Protein AF-A0A699ZIS7-F1 (afdb_monomer_lite)

Sequence (73 aa):
MKRTSDWRWAHMVCATWVPEAGYDDIQLMEPIEGIDAVPPARLALRCCLCNQAYGAPIQCSGSRSCVVSFHPM

Secondary structure (DSSP, 8-state):
-EEBTTS-EE-HHHHHHSTT-EEEETTTTEEEE-GGGS-HHHHTPPPTTT----S--EE-SS-TT---EE---

Radius of gyration: 12.56 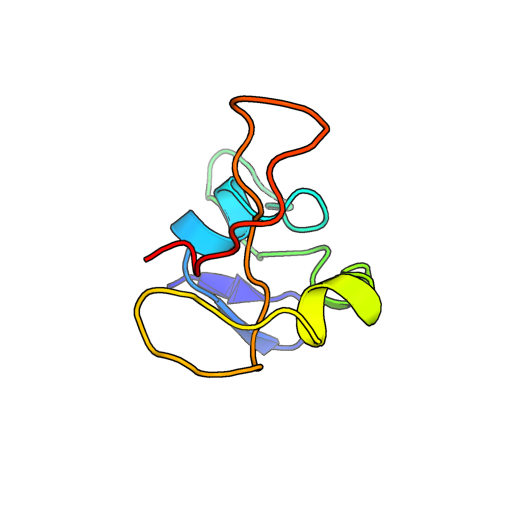Å; chains: 1; bounding box: 28×25×34 Å

InterPro domains:
  IPR013083 Zinc finger, RING/FYVE/PHD-type [G3DSA:3.30.40.10] (1-73)
  IPR034732 Extended PHD (ePHD) domain [PS51805] (1-73)
  IPR050701 Histone Modification Regulator [PTHR13793] (1-73)

Foldseek 3Di:
DAAAPVRDDDDLQQQVQQVQWFAPDPVVRDDIYRLVVQDVVQLQQAAPPVRDRGDGWDFDPPDPPGSHTHGRD

Structure (mmCIF, N/CA/C/O backbone):
data_AF-A0A699ZIS7-F1
#
_entry.id   AF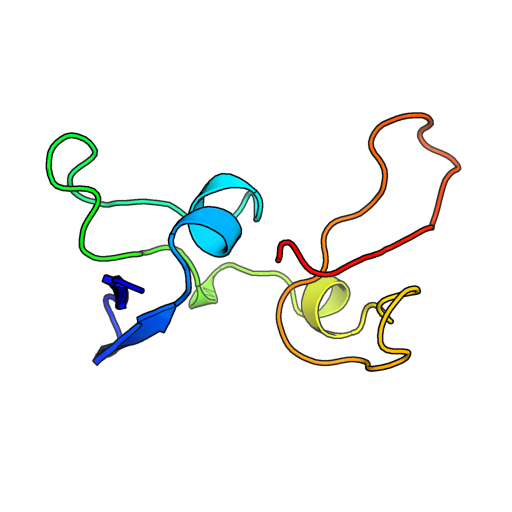-A0A699ZIS7-F1
#
loop_
_atom_site.group_PDB
_atom_site.id
_atom_site.type_symbol
_atom_site.label_atom_id
_atom_site.label_alt_id
_atom_site.label_comp_id
_atom_site.label_asym_id
_atom_site.label_entity_id
_atom_site.label_seq_id
_atom_site.pdbx_PDB_ins_code
_atom_site.Cartn_x
_atom_site.Cartn_y
_atom_site.Cartn_z
_atom_site.occupancy
_atom_site.B_iso_or_equiv
_atom_site.auth_seq_id
_atom_site.auth_comp_id
_atom_site.auth_asym_id
_atom_site.auth_atom_id
_atom_site.pdbx_PDB_model_num
ATOM 1 N N . MET A 1 1 ? 2.181 7.263 12.484 1.00 92.19 1 MET A N 1
ATOM 2 C CA . MET A 1 1 ? 1.508 5.950 12.592 1.00 92.19 1 MET A CA 1
ATOM 3 C C . MET A 1 1 ? 0.082 6.193 13.047 1.00 92.19 1 MET A C 1
ATOM 5 O O . MET A 1 1 ? -0.100 7.033 13.921 1.00 92.19 1 MET A O 1
ATOM 9 N N . LYS A 1 2 ? -0.895 5.496 12.469 1.00 95.25 2 LYS A N 1
ATOM 10 C CA . LYS A 1 2 ? -2.305 5.505 12.887 1.00 95.25 2 LYS A CA 1
ATOM 11 C C . LYS A 1 2 ? -2.807 4.065 12.985 1.00 95.25 2 LYS A C 1
ATOM 13 O O . LYS A 1 2 ? -2.220 3.163 12.380 1.00 95.25 2 LYS A O 1
ATOM 18 N N . ARG A 1 3 ? -3.840 3.850 13.801 1.00 96.50 3 ARG A N 1
ATOM 19 C CA . ARG A 1 3 ? -4.446 2.527 13.968 1.00 96.50 3 ARG A CA 1
ATOM 20 C C . ARG A 1 3 ? -5.210 2.142 12.712 1.00 96.50 3 ARG A C 1
ATOM 22 O O . ARG A 1 3 ? -5.895 2.983 12.137 1.00 96.50 3 ARG A O 1
ATOM 29 N N . THR A 1 4 ? -5.103 0.883 12.324 1.00 96.25 4 THR A N 1
ATOM 30 C CA . THR A 1 4 ? -5.913 0.301 11.256 1.00 96.25 4 THR A CA 1
ATOM 31 C C . THR A 1 4 ? -7.239 -0.230 11.810 1.00 96.25 4 THR A C 1
ATOM 33 O O . THR A 1 4 ? -7.383 -0.427 13.025 1.00 96.25 4 THR A O 1
ATOM 36 N N . SER A 1 5 ? -8.211 -0.474 10.932 1.00 94.25 5 SER A N 1
ATOM 37 C CA . SER A 1 5 ? -9.504 -1.079 11.286 1.00 94.25 5 SER A CA 1
ATOM 38 C C . SER A 1 5 ? -9.370 -2.483 11.901 1.00 94.25 5 SER A C 1
ATOM 40 O O . SER A 1 5 ? -10.184 -2.864 12.740 1.00 94.25 5 SER A O 1
ATOM 42 N N . ASP A 1 6 ? -8.297 -3.214 11.579 1.00 93.06 6 ASP A N 1
ATOM 43 C CA . ASP A 1 6 ? -7.956 -4.533 12.135 1.00 93.06 6 ASP A CA 1
ATOM 44 C C . ASP A 1 6 ? -7.053 -4.471 13.389 1.00 93.06 6 ASP A C 1
ATOM 46 O O . ASP A 1 6 ? -6.428 -5.463 13.765 1.00 93.06 6 ASP A O 1
ATOM 50 N N . TRP A 1 7 ? -6.995 -3.314 14.063 1.00 93.56 7 TRP A N 1
ATOM 51 C CA . TRP A 1 7 ? -6.246 -3.081 15.313 1.00 93.56 7 TRP A CA 1
ATOM 52 C C . TRP A 1 7 ? -4.719 -3.204 15.209 1.00 93.56 7 TRP A C 1
ATOM 54 O O . TRP A 1 7 ? -4.025 -3.279 16.227 1.00 93.56 7 TRP A O 1
ATOM 64 N N . ARG A 1 8 ? -4.174 -3.156 13.994 1.00 94.62 8 ARG A N 1
ATOM 65 C CA . ARG A 1 8 ? -2.739 -2.996 13.739 1.00 94.62 8 ARG A CA 1
ATOM 66 C C . ARG A 1 8 ? -2.391 -1.511 13.603 1.00 94.62 8 ARG A C 1
ATOM 68 O O . ARG A 1 8 ? -3.178 -0.618 13.928 1.00 94.62 8 ARG A O 1
ATOM 75 N N . TRP A 1 9 ? -1.167 -1.241 13.162 1.00 95.25 9 TRP A N 1
ATOM 76 C CA . TRP A 1 9 ? -0.659 0.105 12.931 1.00 95.25 9 TRP A CA 1
ATOM 77 C C . TRP A 1 9 ? -0.050 0.199 11.541 1.00 95.25 9 TRP A C 1
ATOM 79 O O . TRP A 1 9 ? 0.682 -0.696 11.120 1.00 95.25 9 TRP A O 1
ATOM 89 N N . ALA A 1 10 ? -0.306 1.311 10.864 1.00 95.19 10 ALA A N 1
ATOM 90 C CA . ALA A 1 10 ? 0.312 1.636 9.587 1.00 95.19 10 ALA A CA 1
ATOM 91 C C . ALA A 1 10 ? 0.808 3.087 9.584 1.00 95.19 10 ALA A C 1
ATOM 93 O O . ALA A 1 10 ? 0.314 3.952 10.326 1.00 95.19 10 ALA A O 1
ATOM 94 N N . HIS A 1 11 ? 1.826 3.375 8.770 1.00 95.44 11 HIS A N 1
ATOM 95 C CA . HIS A 1 11 ? 2.244 4.755 8.567 1.00 95.44 11 HIS A CA 1
ATOM 96 C C . HIS A 1 11 ? 1.180 5.489 7.747 1.00 95.44 11 HIS A C 1
ATOM 98 O O . HIS A 1 11 ? 0.640 4.939 6.791 1.00 95.44 11 HIS A O 1
ATOM 104 N N . MET A 1 12 ? 0.928 6.753 8.091 1.00 94.81 12 MET A N 1
ATOM 105 C CA . MET A 1 12 ? -0.005 7.609 7.347 1.00 94.81 12 MET A CA 1
ATOM 106 C C . MET A 1 12 ? 0.444 7.741 5.886 1.00 94.81 12 MET A C 1
ATOM 108 O O . MET A 1 12 ? -0.318 7.507 4.963 1.00 94.81 12 MET A O 1
ATOM 112 N N . VAL A 1 13 ? 1.736 7.972 5.663 1.00 94.69 13 VAL A N 1
ATOM 113 C CA . VAL A 1 13 ? 2.335 7.998 4.321 1.00 94.69 13 VAL A CA 1
ATOM 114 C C . VAL A 1 13 ? 2.090 6.709 3.523 1.00 94.69 13 VAL A C 1
ATOM 116 O O . VAL A 1 13 ? 1.756 6.792 2.346 1.00 94.69 13 VAL A O 1
ATOM 119 N N . CYS A 1 14 ? 2.159 5.521 4.138 1.00 95.19 14 CYS A N 1
ATOM 120 C CA . CYS A 1 14 ? 1.812 4.281 3.443 1.00 95.19 14 CYS A CA 1
ATOM 121 C C . CYS A 1 14 ? 0.333 4.277 3.038 1.00 95.19 14 CYS A C 1
ATOM 123 O O . CYS A 1 14 ? 0.036 3.958 1.893 1.00 95.19 14 CYS A O 1
ATOM 125 N N . ALA A 1 15 ? -0.573 4.681 3.933 1.00 95.69 15 ALA A N 1
ATOM 126 C CA . ALA A 1 15 ? -2.002 4.779 3.628 1.00 95.69 15 ALA A CA 1
ATOM 127 C C . ALA A 1 15 ? -2.320 5.833 2.553 1.00 95.69 15 ALA A C 1
ATOM 129 O O . ALA A 1 15 ? -3.254 5.663 1.788 1.00 95.69 15 ALA A O 1
ATOM 130 N N . THR A 1 16 ? -1.526 6.901 2.453 1.00 95.12 16 THR A N 1
ATOM 131 C CA . THR A 1 16 ? -1.696 7.935 1.423 1.00 95.12 16 THR A CA 1
ATOM 132 C C . THR A 1 16 ? -1.260 7.467 0.031 1.00 95.12 16 THR A C 1
ATOM 134 O O . THR A 1 16 ? -1.823 7.919 -0.963 1.00 95.12 16 THR A O 1
ATOM 137 N N . TRP A 1 17 ? -0.243 6.604 -0.067 1.00 95.75 17 TRP A N 1
ATOM 138 C CA . TRP A 1 17 ? 0.358 6.227 -1.355 1.00 95.75 17 TRP A CA 1
ATOM 139 C C . TRP A 1 17 ? -0.015 4.830 -1.853 1.00 95.75 17 TRP A C 1
ATOM 141 O O . TRP A 1 17 ? 0.101 4.570 -3.052 1.00 95.75 17 TRP A O 1
ATOM 151 N N . VAL A 1 18 ? -0.432 3.922 -0.971 1.00 95.81 18 VAL A N 1
ATOM 152 C CA . VAL A 1 18 ? -0.953 2.612 -1.372 1.00 95.81 18 VAL A CA 1
ATOM 153 C C . VAL A 1 18 ? -2.396 2.808 -1.848 1.00 95.81 18 VAL A C 1
ATOM 155 O O . VAL A 1 18 ? -3.228 3.176 -1.028 1.00 95.81 18 VAL A O 1
ATOM 158 N N . PRO A 1 19 ? -2.719 2.563 -3.134 1.00 94.31 19 PRO A N 1
ATOM 159 C CA . PRO A 1 19 ? -4.021 2.926 -3.704 1.00 94.31 19 PRO A CA 1
ATOM 160 C C . PRO A 1 19 ? -5.225 2.276 -3.025 1.00 94.31 19 PRO A C 1
ATOM 162 O O . PRO A 1 19 ? -6.318 2.830 -3.052 1.00 94.31 19 PRO A O 1
ATOM 165 N N . GLU A 1 20 ? -5.038 1.078 -2.476 1.00 96.12 20 GLU A N 1
ATOM 166 C CA . GLU A 1 20 ? -6.099 0.336 -1.803 1.00 96.12 20 GLU A CA 1
ATOM 167 C C . GLU A 1 20 ? -6.277 0.742 -0.335 1.00 96.12 20 GLU A C 1
ATOM 169 O O . GLU A 1 20 ? -7.273 0.362 0.268 1.00 96.12 20 GLU A O 1
ATOM 174 N N . ALA A 1 21 ? -5.337 1.502 0.235 1.00 95.88 21 ALA A N 1
ATOM 175 C CA . ALA A 1 21 ? -5.405 1.981 1.607 1.00 95.88 21 ALA A CA 1
ATOM 176 C C . ALA A 1 21 ? -5.950 3.415 1.669 1.00 95.88 21 ALA A C 1
ATOM 178 O O . ALA A 1 21 ? -5.836 4.190 0.720 1.00 95.88 21 ALA A O 1
ATOM 179 N N . GLY A 1 22 ? -6.530 3.776 2.810 1.00 95.75 22 GLY A N 1
ATOM 180 C CA . GLY A 1 22 ? -7.097 5.103 3.014 1.00 95.75 22 GLY A CA 1
ATOM 181 C C . GLY A 1 22 ? -7.396 5.394 4.476 1.00 95.75 22 GLY A C 1
ATOM 182 O O . GLY A 1 22 ? -6.853 4.748 5.375 1.00 95.75 22 GLY A O 1
ATOM 183 N N . TYR A 1 23 ? -8.260 6.380 4.696 1.00 97.06 23 TYR A N 1
ATOM 184 C CA . TYR A 1 23 ? -8.731 6.791 6.012 1.00 97.06 23 TYR A CA 1
ATOM 185 C C . TYR A 1 23 ? -10.252 6.853 5.990 1.00 97.06 23 TYR A C 1
ATOM 187 O O . TYR A 1 23 ? -10.806 7.446 5.066 1.00 97.06 23 TYR A O 1
ATOM 195 N N . ASP A 1 24 ? -10.887 6.303 7.020 1.00 95.69 24 ASP A N 1
ATOM 196 C CA . ASP A 1 24 ? -12.340 6.385 7.202 1.00 95.69 24 ASP A CA 1
ATOM 197 C C . ASP A 1 24 ? -12.770 7.838 7.507 1.00 95.69 24 ASP A C 1
ATOM 199 O O . ASP A 1 24 ? -13.602 8.412 6.805 1.00 95.69 24 ASP A O 1
ATOM 203 N N . ASP A 1 25 ? -12.107 8.505 8.463 1.00 95.38 25 ASP A N 1
ATOM 204 C CA . ASP A 1 25 ? -12.222 9.954 8.667 1.00 95.38 25 ASP A CA 1
ATOM 205 C C . ASP A 1 25 ? -11.011 10.684 8.064 1.00 95.38 25 ASP A C 1
ATOM 207 O O . ASP A 1 25 ? -9.891 10.607 8.576 1.00 95.38 25 ASP A O 1
ATOM 211 N N . ILE A 1 26 ? -11.228 11.439 6.983 1.00 93.12 26 ILE A N 1
ATOM 212 C CA . ILE A 1 26 ? -10.175 12.216 6.307 1.00 93.12 26 ILE A CA 1
ATOM 213 C C . ILE A 1 26 ? -9.710 13.454 7.090 1.00 93.12 26 ILE A C 1
ATOM 215 O O . ILE A 1 26 ? -8.608 13.942 6.841 1.00 93.12 26 ILE A O 1
ATOM 219 N N . GLN A 1 27 ? -10.524 13.984 8.010 1.00 94.50 27 GLN A N 1
ATOM 220 C CA . GLN A 1 27 ? -10.147 15.124 8.852 1.00 94.50 27 GLN A CA 1
ATOM 221 C C . GLN A 1 27 ? -9.235 14.668 9.989 1.00 94.50 27 GLN A C 1
ATOM 223 O O . GLN A 1 27 ? -8.229 15.317 10.275 1.00 94.50 27 GLN A O 1
ATOM 228 N N . LEU A 1 28 ? -9.564 13.534 10.613 1.00 93.81 28 LEU A N 1
ATOM 229 C CA . LEU A 1 28 ? -8.765 12.937 11.686 1.00 93.81 28 LEU A CA 1
ATOM 230 C C . LEU A 1 28 ? -7.649 12.017 11.168 1.00 93.81 28 LEU A C 1
ATOM 232 O O . LEU A 1 28 ? -6.738 11.659 11.926 1.00 93.81 28 LEU A O 1
ATOM 236 N N . MET A 1 29 ? -7.699 11.648 9.886 1.00 94.12 29 MET A N 1
ATOM 237 C CA . MET A 1 29 ? -6.833 10.654 9.247 1.00 94.12 29 MET A CA 1
ATOM 238 C C . MET A 1 29 ? -6.817 9.328 10.021 1.00 94.12 29 MET A C 1
ATOM 240 O O . MET A 1 29 ? -5.752 8.771 10.306 1.00 94.12 29 MET A O 1
ATOM 244 N N . GLU A 1 30 ? -7.989 8.844 10.436 1.00 94.31 30 GLU A N 1
ATOM 245 C CA . GLU A 1 30 ? -8.131 7.583 11.168 1.00 94.31 30 GLU A CA 1
ATOM 246 C C . GLU A 1 30 ? -9.555 7.006 11.131 1.00 94.31 30 GLU A C 1
ATOM 248 O O . GLU A 1 30 ? -10.497 7.757 10.916 1.00 94.31 30 GLU A O 1
ATOM 253 N N . PRO A 1 31 ? -9.718 5.702 11.421 1.00 95.69 31 PRO A N 1
ATOM 254 C CA . PRO A 1 31 ? -8.692 4.664 11.304 1.00 95.69 31 PRO A CA 1
ATOM 255 C C . PRO A 1 31 ? -8.198 4.510 9.859 1.00 95.69 31 PRO A C 1
ATOM 257 O O . PRO A 1 31 ? -8.849 4.932 8.908 1.00 95.69 31 PRO A O 1
ATOM 260 N N . ILE A 1 32 ? -7.023 3.903 9.701 1.00 97.25 32 ILE A N 1
ATOM 261 C CA . ILE A 1 32 ? -6.557 3.459 8.388 1.00 97.25 32 ILE A CA 1
ATOM 262 C C . ILE A 1 32 ? -7.377 2.233 7.971 1.00 97.25 32 ILE A C 1
ATOM 264 O O . ILE A 1 32 ? -7.492 1.267 8.728 1.00 97.25 32 ILE A O 1
ATOM 268 N N . GLU A 1 33 ? -7.901 2.246 6.756 1.00 96.06 33 GLU A N 1
ATOM 269 C CA . GLU A 1 33 ? -8.702 1.154 6.202 1.00 96.06 33 GLU A CA 1
ATOM 270 C C . GLU A 1 33 ? -8.163 0.669 4.850 1.00 96.06 33 GLU A C 1
ATOM 272 O O . GLU A 1 33 ? -7.172 1.193 4.338 1.00 96.06 33 GLU A O 1
ATOM 277 N N . GLY A 1 34 ? -8.772 -0.388 4.304 1.00 94.56 34 GLY A N 1
ATOM 278 C CA . GLY A 1 34 ? -8.427 -0.921 2.981 1.00 94.56 34 GLY A CA 1
ATOM 279 C C . GLY A 1 34 ? -7.158 -1.786 2.921 1.00 94.56 34 GLY A C 1
ATOM 280 O O . GLY A 1 34 ? -6.791 -2.282 1.858 1.00 94.56 34 GLY A O 1
ATOM 281 N N . ILE A 1 35 ? -6.514 -2.054 4.064 1.00 93.38 35 ILE A N 1
ATOM 282 C CA . ILE A 1 35 ? -5.300 -2.889 4.142 1.00 93.38 35 ILE A CA 1
ATOM 283 C C . ILE A 1 35 ? -5.532 -4.304 3.586 1.00 93.38 35 ILE A C 1
ATOM 285 O O . ILE A 1 35 ? -4.684 -4.823 2.862 1.00 93.38 35 ILE A O 1
ATOM 289 N N . ASP A 1 36 ? -6.692 -4.903 3.860 1.00 92.88 36 ASP A N 1
ATOM 290 C CA . ASP A 1 36 ? -7.037 -6.250 3.380 1.00 92.88 36 ASP A CA 1
ATOM 291 C C . ASP A 1 36 ? -7.375 -6.295 1.880 1.00 92.88 36 ASP A C 1
ATOM 293 O O . ASP A 1 36 ? -7.387 -7.368 1.278 1.00 92.88 36 ASP A O 1
ATOM 297 N N . ALA A 1 37 ? -7.627 -5.140 1.257 1.00 94.69 37 ALA A N 1
ATOM 298 C CA . ALA A 1 37 ? -7.885 -5.037 -0.177 1.00 94.69 37 ALA A CA 1
ATOM 299 C C . ALA A 1 37 ? -6.591 -4.971 -1.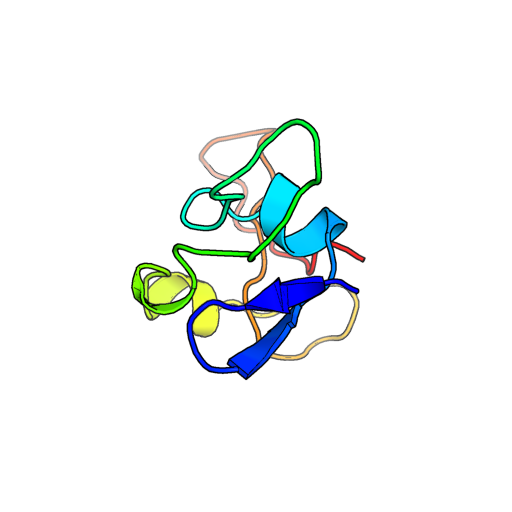009 1.00 94.69 37 ALA A C 1
ATOM 301 O O . ALA A 1 37 ? -6.648 -5.045 -2.238 1.00 94.69 37 ALA A O 1
ATOM 302 N N . VAL A 1 38 ? -5.421 -4.854 -0.365 1.00 94.94 38 VAL A N 1
ATOM 303 C CA . VAL A 1 38 ? -4.130 -4.796 -1.055 1.00 94.94 38 VAL A CA 1
ATOM 304 C C . VAL A 1 38 ? -3.867 -6.116 -1.803 1.00 94.94 38 VAL A C 1
ATOM 306 O O . VAL A 1 38 ? -3.791 -7.176 -1.175 1.00 94.94 38 VAL A O 1
ATOM 309 N N . PRO A 1 39 ? -3.660 -6.094 -3.136 1.00 95.19 39 PRO A N 1
ATOM 310 C CA . PRO A 1 39 ? -3.486 -7.315 -3.912 1.00 95.19 39 PRO A CA 1
ATOM 311 C C . PRO A 1 39 ? -2.232 -8.100 -3.492 1.00 95.19 39 PRO A C 1
ATOM 313 O O . PRO A 1 39 ? -1.164 -7.497 -3.347 1.00 95.19 39 PRO A O 1
ATOM 316 N N . PRO A 1 40 ? -2.279 -9.448 -3.433 1.00 94.25 40 PRO A N 1
ATOM 317 C CA . PRO A 1 40 ? -1.103 -10.269 -3.127 1.00 94.25 40 PRO A CA 1
ATOM 318 C C . PRO A 1 40 ? 0.086 -10.007 -4.060 1.00 94.25 40 PRO A C 1
ATOM 320 O O . PRO A 1 40 ? 1.238 -10.057 -3.635 1.00 94.25 40 PRO A O 1
ATOM 323 N N . ALA A 1 41 ? -0.187 -9.660 -5.324 1.00 93.31 41 ALA A N 1
ATOM 324 C CA . ALA A 1 41 ? 0.838 -9.277 -6.291 1.00 93.31 41 ALA A CA 1
ATOM 325 C C . ALA A 1 41 ? 1.646 -8.047 -5.841 1.00 93.31 41 ALA A C 1
ATOM 327 O O . ALA A 1 41 ? 2.853 -8.008 -6.061 1.00 93.31 41 ALA A O 1
ATOM 328 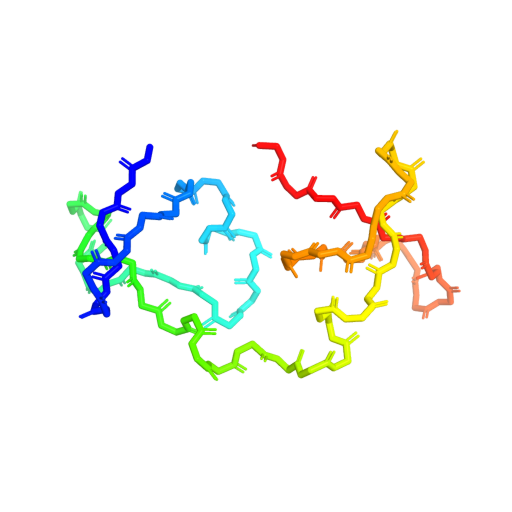N N . ARG A 1 42 ? 1.007 -7.072 -5.173 1.00 94.88 42 ARG A N 1
ATOM 329 C CA . ARG A 1 42 ? 1.691 -5.906 -4.596 1.00 94.88 42 ARG A CA 1
ATOM 330 C C . ARG A 1 42 ? 2.587 -6.330 -3.438 1.00 94.88 42 ARG A C 1
ATOM 332 O O . ARG A 1 42 ? 3.736 -5.908 -3.381 1.00 94.88 42 ARG A O 1
ATOM 339 N N . LEU A 1 43 ? 2.081 -7.193 -2.555 1.00 93.75 43 LEU A N 1
ATOM 340 C CA . LEU A 1 43 ? 2.819 -7.687 -1.386 1.00 93.75 43 LEU A CA 1
ATOM 341 C C . LEU A 1 43 ? 4.065 -8.507 -1.770 1.00 93.75 43 LEU A C 1
ATOM 343 O O . LEU A 1 43 ? 5.024 -8.572 -1.005 1.00 93.75 43 LEU A O 1
ATOM 347 N N . ALA A 1 44 ? 4.059 -9.103 -2.966 1.00 95.38 44 ALA A N 1
ATOM 348 C CA . ALA A 1 44 ? 5.176 -9.860 -3.527 1.00 95.38 44 ALA A CA 1
ATOM 349 C C . ALA A 1 44 ? 6.249 -8.991 -4.219 1.00 95.38 44 ALA A C 1
ATOM 351 O O . ALA A 1 44 ? 7.300 -9.513 -4.600 1.00 95.38 44 ALA A O 1
ATOM 352 N N . LEU A 1 45 ? 6.014 -7.685 -4.410 1.00 96.38 45 LEU A N 1
ATOM 353 C CA . LEU A 1 45 ? 6.994 -6.789 -5.028 1.00 96.38 45 LEU A CA 1
ATOM 354 C C . LEU A 1 45 ? 8.237 -6.639 -4.144 1.00 96.38 45 LEU A C 1
ATOM 356 O O . LEU A 1 45 ? 8.156 -6.588 -2.917 1.00 96.38 45 LEU A O 1
ATOM 360 N N . ARG A 1 46 ? 9.406 -6.502 -4.778 1.00 97.31 46 ARG A N 1
ATOM 361 C CA . ARG A 1 46 ? 10.676 -6.287 -4.079 1.00 97.31 46 ARG A CA 1
ATOM 362 C C . ARG A 1 46 ? 11.043 -4.809 -4.087 1.00 97.31 46 ARG A C 1
ATOM 364 O O . ARG A 1 46 ? 11.209 -4.207 -5.145 1.00 97.31 46 ARG A O 1
ATOM 371 N N . CYS A 1 47 ? 11.188 -4.214 -2.910 1.00 97.19 47 CYS A N 1
ATOM 372 C CA . CYS A 1 47 ? 11.607 -2.822 -2.785 1.00 97.19 47 CYS A CA 1
ATOM 373 C C . CYS A 1 47 ? 13.065 -2.657 -3.245 1.00 97.19 47 CYS A C 1
ATOM 375 O O . CYS A 1 47 ? 13.953 -3.335 -2.731 1.00 97.19 47 CYS A O 1
ATOM 377 N N . CYS A 1 48 ? 13.329 -1.746 -4.182 1.00 96.94 48 CYS A N 1
ATOM 378 C CA . CYS A 1 48 ? 14.672 -1.499 -4.712 1.00 96.94 48 CYS A CA 1
ATOM 379 C C . CYS A 1 48 ? 15.614 -0.812 -3.709 1.00 96.94 48 CYS A C 1
ATOM 381 O O . CYS A 1 48 ? 16.826 -0.866 -3.888 1.00 96.94 48 CYS A O 1
ATOM 383 N N . LEU A 1 49 ? 15.069 -0.192 -2.655 1.00 96.19 49 LEU A N 1
ATOM 384 C CA . LEU A 1 49 ? 15.841 0.532 -1.643 1.00 96.19 49 LEU A CA 1
ATOM 385 C C . LEU A 1 49 ? 16.313 -0.387 -0.508 1.00 96.19 49 LEU A C 1
ATOM 387 O O . LEU A 1 49 ? 17.482 -0.360 -0.140 1.00 96.19 49 LEU A O 1
ATOM 391 N N . CYS A 1 50 ? 15.417 -1.216 0.041 1.00 96.50 50 CYS A N 1
ATOM 392 C CA . CYS A 1 50 ? 15.734 -2.109 1.165 1.00 96.50 50 CYS A CA 1
ATOM 393 C C . CYS A 1 50 ? 15.961 -3.572 0.748 1.00 96.50 50 CYS A C 1
ATOM 395 O O . CYS A 1 50 ? 16.386 -4.391 1.562 1.00 96.50 50 CYS A O 1
ATOM 397 N N . ASN A 1 51 ? 15.697 -3.907 -0.519 1.00 95.94 51 ASN A N 1
ATOM 398 C CA . ASN A 1 51 ? 15.866 -5.236 -1.108 1.00 95.94 51 ASN A CA 1
ATOM 399 C C . ASN A 1 51 ? 14.979 -6.341 -0.494 1.00 95.94 51 ASN A C 1
ATOM 401 O O . ASN A 1 51 ? 15.302 -7.529 -0.606 1.00 95.94 51 ASN A O 1
ATOM 405 N N . GLN A 1 52 ? 13.854 -5.964 0.120 1.00 95.31 52 GLN A N 1
ATOM 406 C CA . GLN A 1 52 ? 12.915 -6.871 0.785 1.00 95.31 52 GLN A CA 1
ATOM 407 C C . GLN A 1 52 ? 11.587 -7.007 0.023 1.00 95.31 52 GLN A C 1
ATOM 409 O O . GLN A 1 52 ? 11.156 -6.064 -0.642 1.00 95.31 52 GLN A O 1
ATOM 414 N N . ALA A 1 53 ? 10.939 -8.169 0.152 1.00 94.25 53 ALA A N 1
ATOM 415 C CA . ALA A 1 53 ? 9.631 -8.488 -0.430 1.00 94.25 53 ALA A CA 1
ATOM 416 C C . ALA A 1 53 ? 8.580 -8.695 0.679 1.00 94.25 53 ALA A C 1
ATOM 418 O O . ALA A 1 53 ? 8.101 -9.803 0.908 1.00 94.25 53 ALA A O 1
ATOM 419 N N . TYR A 1 54 ? 8.309 -7.629 1.437 1.00 91.31 54 TYR A N 1
ATOM 420 C CA . TYR A 1 54 ? 7.253 -7.572 2.455 1.00 91.31 54 TYR A CA 1
ATOM 421 C C . TYR A 1 54 ? 6.533 -6.222 2.396 1.00 91.31 54 TYR A C 1
ATOM 423 O O . TYR A 1 54 ? 7.027 -5.276 1.781 1.00 91.31 54 TYR A O 1
ATOM 431 N N . GLY A 1 55 ? 5.406 -6.102 3.102 1.00 92.81 55 GLY A N 1
ATOM 432 C CA . GLY A 1 55 ? 4.632 -4.861 3.165 1.00 92.81 55 GLY A CA 1
ATOM 433 C C . GLY A 1 55 ? 3.944 -4.557 1.836 1.00 92.81 55 GLY A C 1
ATOM 434 O O . GLY A 1 55 ? 3.694 -5.465 1.054 1.00 92.81 55 GLY A O 1
ATOM 435 N N . ALA A 1 56 ? 3.649 -3.284 1.572 1.00 95.75 56 ALA A N 1
ATOM 436 C CA . ALA A 1 56 ? 2.966 -2.851 0.352 1.00 95.75 56 ALA A CA 1
ATOM 437 C C . ALA A 1 56 ? 3.814 -1.830 -0.435 1.00 95.75 56 ALA A C 1
ATOM 439 O O . ALA A 1 56 ? 3.599 -0.623 -0.309 1.00 95.75 56 ALA A O 1
ATOM 440 N N . PRO A 1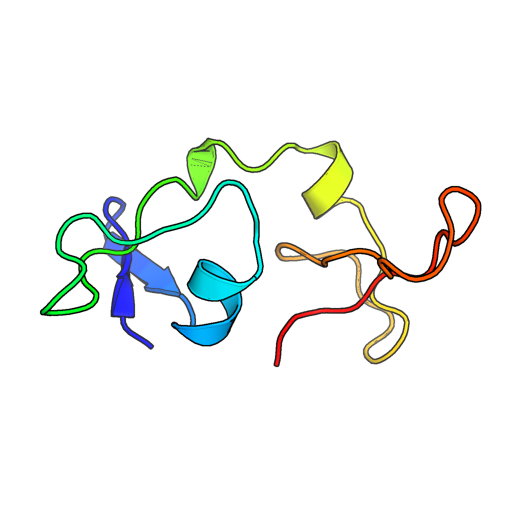 57 ? 4.807 -2.277 -1.230 1.00 96.62 57 PRO A N 1
ATOM 441 C CA . PRO A 1 57 ? 5.530 -1.398 -2.142 1.00 96.62 57 PRO A CA 1
ATOM 442 C C . PRO A 1 57 ? 4.606 -0.761 -3.187 1.00 96.62 57 PRO A C 1
ATOM 444 O O . PRO A 1 57 ? 3.649 -1.371 -3.673 1.00 96.62 57 PRO A O 1
ATOM 447 N N . ILE A 1 58 ? 4.949 0.456 -3.590 1.00 95.62 58 ILE A N 1
ATOM 448 C CA . ILE A 1 58 ? 4.352 1.141 -4.737 1.00 95.62 58 ILE A CA 1
ATOM 449 C C . ILE A 1 58 ? 5.300 1.064 -5.932 1.00 95.62 58 ILE A C 1
ATOM 451 O O . ILE A 1 58 ? 6.498 0.832 -5.766 1.00 95.62 58 ILE A O 1
ATOM 455 N N . GLN A 1 59 ? 4.767 1.234 -7.139 1.00 95.44 59 GLN A N 1
ATOM 456 C CA . GLN A 1 59 ? 5.548 1.226 -8.376 1.00 95.44 59 GLN A CA 1
ATOM 457 C C . GLN A 1 59 ? 5.690 2.639 -8.937 1.00 95.44 59 GLN A C 1
ATOM 459 O O . GLN A 1 59 ? 4.820 3.489 -8.747 1.00 95.44 59 GLN A O 1
ATOM 464 N N . CYS A 1 60 ? 6.800 2.884 -9.630 1.00 95.38 60 CYS A N 1
ATOM 465 C CA . CYS A 1 60 ? 7.070 4.154 -10.293 1.00 95.38 60 CYS A CA 1
ATOM 466 C C . CYS A 1 60 ? 5.951 4.521 -11.282 1.00 95.38 60 CYS A C 1
ATOM 468 O O . CYS A 1 60 ? 5.586 3.727 -12.145 1.00 95.38 60 CYS A O 1
ATOM 470 N N . SER A 1 61 ? 5.450 5.754 -11.195 1.00 92.88 61 SER A N 1
ATOM 471 C CA . SER A 1 61 ? 4.395 6.278 -12.072 1.00 92.88 61 SER A CA 1
ATOM 472 C C . SER A 1 61 ? 4.913 6.877 -13.387 1.00 92.88 61 SER A C 1
ATOM 474 O O . SER A 1 61 ? 4.112 7.281 -14.226 1.00 92.88 61 SER A O 1
ATOM 476 N N . GLY A 1 62 ? 6.235 6.946 -13.587 1.00 93.44 62 GLY A N 1
ATOM 477 C CA . GLY A 1 62 ? 6.844 7.658 -14.717 1.00 93.44 62 GLY A CA 1
ATOM 478 C C . GLY A 1 62 ? 6.549 7.047 -16.091 1.00 93.44 62 GLY A C 1
ATOM 479 O O . GLY A 1 62 ? 6.288 7.774 -17.046 1.00 93.44 62 GLY A O 1
ATOM 480 N N . SER A 1 63 ? 6.561 5.718 -16.215 1.00 93.81 63 SER A N 1
ATOM 481 C CA . SER A 1 63 ? 6.171 5.023 -17.447 1.00 93.81 63 SER A CA 1
ATOM 482 C C . SER A 1 63 ? 5.463 3.711 -17.126 1.00 93.81 63 SER A C 1
ATOM 484 O O . SER A 1 63 ? 5.768 3.059 -16.131 1.00 93.81 63 SER A O 1
ATOM 486 N N . ARG A 1 64 ? 4.553 3.271 -18.007 1.00 89.06 64 ARG A N 1
ATOM 487 C CA . ARG A 1 64 ? 3.854 1.979 -17.848 1.00 89.06 64 ARG A CA 1
ATOM 488 C C . ARG A 1 64 ? 4.778 0.760 -17.923 1.00 89.06 64 ARG A C 1
ATOM 490 O O . ARG A 1 64 ? 4.385 -0.316 -17.495 1.00 89.06 64 ARG A O 1
ATOM 497 N N . SER A 1 65 ? 5.972 0.914 -18.493 1.00 94.00 65 SER A N 1
ATOM 498 C CA . SER A 1 65 ? 6.982 -0.145 -18.575 1.00 94.00 65 SER A CA 1
ATOM 499 C C . SER A 1 65 ? 7.951 -0.148 -17.391 1.00 94.00 65 SER A C 1
ATOM 501 O O . SER A 1 65 ? 8.746 -1.077 -17.264 1.00 94.00 65 SER A O 1
ATOM 503 N N . CYS A 1 66 ? 7.916 0.870 -16.524 1.00 95.62 66 CYS A N 1
ATOM 504 C CA . CYS A 1 66 ? 8.775 0.920 -15.354 1.00 95.62 66 CYS A CA 1
ATOM 505 C C . CYS A 1 66 ? 8.259 -0.047 -14.286 1.00 95.62 66 CYS A C 1
ATOM 507 O O . CYS A 1 66 ? 7.170 0.121 -13.746 1.00 95.62 66 CYS A O 1
ATOM 509 N N . VAL A 1 67 ? 9.069 -1.049 -13.957 1.00 93.44 67 VAL A N 1
ATOM 510 C CA . VAL A 1 67 ? 8.739 -2.059 -12.939 1.00 93.44 67 VAL A CA 1
ATOM 511 C C . VAL A 1 67 ? 9.401 -1.783 -11.589 1.00 93.44 67 VAL A C 1
ATOM 513 O O . VAL A 1 67 ? 9.306 -2.604 -10.682 1.00 93.44 67 VAL A O 1
ATOM 516 N N . VAL A 1 68 ? 10.079 -0.639 -11.438 1.00 96.50 68 VAL A N 1
ATOM 517 C CA . VAL A 1 68 ? 10.740 -0.265 -10.183 1.00 96.50 68 VAL A CA 1
ATOM 518 C C . VAL A 1 68 ? 9.693 -0.089 -9.088 1.00 96.50 68 VAL A C 1
ATOM 520 O O . VAL A 1 68 ? 8.778 0.724 -9.227 1.00 96.50 68 VAL A O 1
ATOM 523 N N . SER A 1 69 ? 9.870 -0.824 -7.992 1.00 96.94 69 SER A N 1
ATOM 524 C CA . SER A 1 69 ? 9.039 -0.749 -6.793 1.00 96.94 69 SER A CA 1
ATOM 525 C C . SER A 1 69 ? 9.831 -0.322 -5.567 1.00 96.94 69 SER A C 1
ATOM 527 O O . SER A 1 69 ? 10.989 -0.705 -5.405 1.00 96.94 69 SER A O 1
ATOM 529 N N . PHE A 1 70 ? 9.196 0.431 -4.674 1.00 97.06 70 PHE A N 1
ATOM 530 C CA .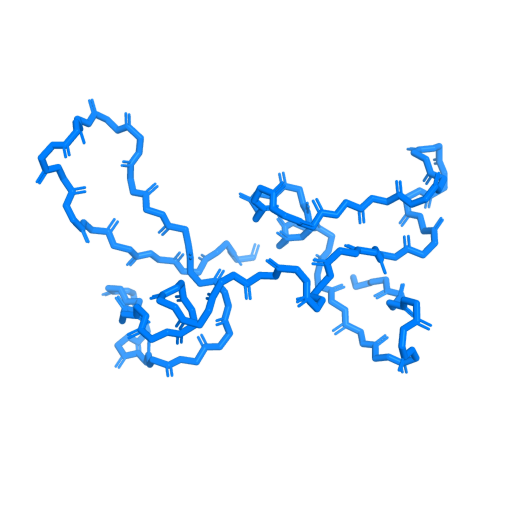 PHE A 1 70 ? 9.782 0.885 -3.414 1.00 97.06 70 PHE A CA 1
ATOM 531 C C . PHE A 1 70 ? 8.708 1.046 -2.334 1.00 97.06 70 PHE A C 1
ATOM 533 O O . PHE A 1 70 ? 7.529 1.234 -2.633 1.00 97.06 70 PHE A O 1
ATOM 540 N N . HIS A 1 71 ? 9.100 0.948 -1.065 1.00 96.81 71 HIS A N 1
ATOM 541 C CA . HIS A 1 71 ? 8.206 1.266 0.048 1.00 96.81 71 HIS A CA 1
ATOM 542 C C . HIS A 1 71 ? 8.010 2.782 0.144 1.00 96.81 71 HIS A C 1
ATOM 544 O O . HIS A 1 71 ? 9.004 3.509 0.086 1.00 96.81 71 HIS A O 1
ATOM 550 N N . PRO A 1 72 ? 6.776 3.272 0.339 1.00 90.94 72 PRO A N 1
ATOM 551 C CA . PRO A 1 72 ? 6.569 4.622 0.846 1.00 90.94 72 PRO A CA 1
ATOM 552 C C . PRO A 1 72 ? 7.188 4.691 2.250 1.00 90.94 72 PRO A C 1
ATOM 554 O O . PRO A 1 72 ? 6.783 3.910 3.114 1.00 90.94 72 PRO A O 1
ATOM 557 N N . MET A 1 73 ? 8.203 5.542 2.444 1.00 77.56 73 MET A N 1
ATOM 558 C CA . MET A 1 73 ? 8.850 5.749 3.752 1.00 77.56 73 MET A CA 1
ATOM 559 C C . MET A 1 73 ? 7.887 6.357 4.753 1.00 77.56 73 MET A C 1
ATOM 561 O O . MET A 1 73 ? 7.322 7.409 4.387 1.00 77.56 73 MET A O 1
#

pLDDT: mean 94.68, std 2.54, range [77.56, 97.31]

Organism: Haematococcus lacustris (NCBI:txid44745)